Protein AF-A0AAD9PPM7-F1 (afdb_monomer_lite)

Structure (mmCIF, N/CA/C/O backbone):
data_AF-A0AAD9PPM7-F1
#
_entry.id   AF-A0AAD9PPM7-F1
#
loop_
_atom_site.group_PDB
_atom_site.id
_atom_site.type_symbol
_atom_site.label_atom_id
_atom_site.label_alt_id
_atom_site.label_comp_id
_atom_site.label_asym_id
_atom_site.label_entity_id
_atom_site.label_seq_id
_atom_site.pdbx_PDB_ins_code
_atom_site.Cartn_x
_atom_site.Cartn_y
_atom_site.Cartn_z
_atom_site.occupancy
_atom_site.B_iso_or_equiv
_atom_site.auth_seq_id
_atom_site.auth_comp_id
_atom_site.auth_asym_id
_atom_site.auth_atom_id
_atom_site.pdbx_PDB_model_num
ATOM 1 N N . MET A 1 1 ? 47.508 -7.170 -67.388 1.00 37.19 1 MET A N 1
ATOM 2 C CA . MET A 1 1 ? 48.276 -6.705 -66.210 1.00 37.19 1 MET A CA 1
ATOM 3 C C . MET A 1 1 ? 47.728 -7.379 -64.955 1.00 37.19 1 MET A C 1
ATOM 5 O O . MET A 1 1 ? 46.799 -6.868 -64.347 1.00 37.19 1 MET A O 1
ATOM 9 N N . GLN A 1 2 ? 48.259 -8.551 -64.599 1.00 33.66 2 GLN A N 1
ATOM 10 C CA . GLN A 1 2 ? 48.015 -9.198 -63.305 1.00 33.66 2 GLN A CA 1
ATOM 11 C C . GLN A 1 2 ? 49.049 -8.651 -62.315 1.00 33.66 2 GLN A C 1
ATOM 13 O O . GLN A 1 2 ? 50.246 -8.771 -62.562 1.00 33.66 2 GLN A O 1
ATOM 18 N N . ARG A 1 3 ? 48.613 -8.004 -61.227 1.00 32.25 3 ARG A N 1
ATOM 19 C CA . ARG A 1 3 ? 49.520 -7.627 -60.133 1.00 32.25 3 ARG A CA 1
ATOM 20 C C . ARG A 1 3 ? 49.631 -8.808 -59.176 1.00 32.25 3 ARG A C 1
ATOM 22 O O . ARG A 1 3 ? 48.680 -9.138 -58.475 1.00 32.25 3 ARG A O 1
ATOM 29 N N . THR A 1 4 ? 50.791 -9.446 -59.182 1.00 39.56 4 THR A N 1
ATOM 30 C CA . THR A 1 4 ? 51.211 -10.450 -58.204 1.00 39.56 4 THR A CA 1
ATOM 31 C C . THR A 1 4 ? 51.355 -9.787 -56.835 1.00 39.56 4 THR A C 1
ATOM 33 O O . THR A 1 4 ? 52.147 -8.856 -56.684 1.00 39.56 4 THR A O 1
ATOM 36 N N . TYR A 1 5 ? 50.592 -10.241 -55.841 1.00 33.41 5 TYR A N 1
ATOM 37 C CA . TYR A 1 5 ? 50.790 -9.823 -54.454 1.00 33.41 5 TYR A CA 1
ATOM 38 C C . TYR A 1 5 ? 51.942 -10.623 -53.843 1.00 33.41 5 TYR A C 1
ATOM 40 O O . TYR A 1 5 ? 51.883 -11.843 -53.712 1.00 33.41 5 TYR A O 1
ATOM 48 N N . ASP A 1 6 ? 53.001 -9.897 -53.514 1.00 39.50 6 ASP A N 1
ATOM 49 C CA . ASP A 1 6 ? 54.237 -10.384 -52.919 1.00 39.50 6 ASP A CA 1
ATOM 50 C C . ASP A 1 6 ? 54.013 -10.687 -51.423 1.00 39.50 6 ASP A C 1
ATOM 52 O O . ASP A 1 6 ? 53.764 -9.788 -50.615 1.00 39.50 6 ASP A O 1
ATOM 56 N N . ASN A 1 7 ? 54.053 -11.972 -51.059 1.00 43.25 7 ASN A N 1
ATOM 57 C CA . ASN A 1 7 ? 53.901 -12.478 -49.692 1.00 43.25 7 ASN A CA 1
ATOM 58 C C . ASN A 1 7 ? 55.219 -12.299 -48.917 1.00 43.25 7 ASN A C 1
ATOM 60 O O . ASN A 1 7 ? 55.923 -13.260 -48.607 1.00 43.25 7 ASN A O 1
ATOM 64 N N . ARG A 1 8 ? 55.573 -11.053 -48.588 1.00 46.38 8 ARG A N 1
ATOM 65 C CA . ARG A 1 8 ? 56.677 -10.783 -47.659 1.00 46.38 8 ARG A CA 1
ATOM 66 C C . ARG A 1 8 ? 56.185 -10.861 -46.216 1.00 46.38 8 ARG A C 1
ATOM 68 O O . ARG A 1 8 ? 55.422 -10.021 -45.745 1.00 46.38 8 ARG A O 1
ATOM 75 N N . GLN A 1 9 ? 56.638 -11.910 -45.533 1.00 51.72 9 GLN A N 1
ATOM 76 C CA . GLN A 1 9 ? 56.420 -12.184 -44.115 1.00 51.72 9 GLN A CA 1
ATOM 77 C C . GLN A 1 9 ? 56.762 -10.958 -43.249 1.00 51.72 9 GLN A C 1
ATOM 79 O O . GLN A 1 9 ? 57.882 -10.447 -43.270 1.00 51.72 9 GLN A O 1
ATOM 84 N N . LEU A 1 10 ? 55.787 -10.492 -42.465 1.00 41.62 10 LEU A N 1
ATOM 85 C CA . LEU A 1 10 ? 55.990 -9.481 -41.425 1.00 41.62 10 LEU A CA 1
ATOM 86 C C . LEU A 1 10 ? 56.837 -10.075 -40.278 1.00 41.62 10 LEU A C 1
ATOM 88 O O . LEU A 1 10 ? 56.541 -11.186 -39.834 1.00 41.62 10 LEU A O 1
ATOM 92 N N . PRO A 1 11 ? 57.842 -9.351 -39.746 1.00 40.72 11 PRO A N 1
ATOM 93 C CA . PRO A 1 11 ? 58.761 -9.873 -38.735 1.00 40.72 11 PRO A CA 1
ATOM 94 C C . PRO A 1 11 ? 58.034 -10.294 -37.446 1.00 40.72 11 PRO A C 1
ATOM 96 O O . PRO A 1 11 ? 57.231 -9.545 -36.875 1.00 40.72 11 PRO A O 1
ATOM 99 N N . GLU A 1 12 ? 58.344 -11.503 -36.967 1.00 51.16 12 GLU A N 1
ATOM 100 C CA . GLU A 1 12 ? 57.669 -12.194 -35.855 1.00 51.16 12 GLU A CA 1
ATOM 101 C C . GLU A 1 12 ? 57.651 -11.406 -34.533 1.00 51.16 12 GLU A C 1
ATOM 103 O O . GLU A 1 12 ? 56.764 -11.605 -33.700 1.00 51.16 12 GLU A O 1
ATOM 108 N N . SER A 1 13 ? 58.580 -10.468 -34.333 1.00 46.22 13 SER A N 1
ATOM 109 C CA . SER A 1 13 ? 58.672 -9.642 -33.121 1.00 46.22 13 SER A CA 1
ATOM 110 C C . SER A 1 13 ? 57.556 -8.592 -33.021 1.00 46.22 13 SER A C 1
ATOM 112 O O . SER A 1 13 ? 56.965 -8.431 -31.951 1.00 46.22 13 SER A O 1
ATOM 114 N N . ARG A 1 14 ? 57.172 -7.950 -34.136 1.00 47.81 14 ARG A N 1
ATOM 115 C CA . ARG A 1 14 ? 55.984 -7.073 -34.196 1.00 47.81 14 ARG A CA 1
ATOM 116 C C . ARG A 1 14 ? 54.693 -7.882 -34.096 1.00 47.81 14 ARG A C 1
ATOM 118 O O . ARG A 1 14 ? 53.735 -7.425 -33.477 1.00 47.81 14 ARG A O 1
ATOM 125 N N . SER A 1 15 ? 54.691 -9.106 -34.630 1.00 51.97 15 SER A N 1
ATOM 126 C CA . SER A 1 15 ? 53.558 -10.035 -34.551 1.00 51.97 15 SER A CA 1
ATOM 127 C C . SER A 1 15 ? 53.277 -10.494 -33.115 1.00 51.97 15 SER A C 1
ATOM 129 O O . SER A 1 15 ? 52.118 -10.571 -32.725 1.00 51.97 15 SER A O 1
ATOM 131 N N . LYS A 1 16 ? 54.304 -10.718 -32.280 1.00 54.97 16 LYS A N 1
ATOM 132 C CA . LYS A 1 16 ? 54.129 -11.094 -30.862 1.00 54.97 16 LYS A CA 1
ATOM 133 C C . LYS A 1 16 ? 53.460 -9.995 -30.039 1.00 54.97 16 LYS A C 1
ATOM 135 O O . LYS A 1 16 ? 52.536 -10.283 -29.283 1.00 54.97 16 LYS A O 1
ATOM 140 N N . GLN A 1 17 ? 53.871 -8.740 -30.214 1.00 55.31 17 GLN A N 1
ATOM 141 C CA . GLN A 1 17 ? 53.287 -7.605 -29.490 1.00 55.31 17 GLN A CA 1
ATOM 142 C C . GLN A 1 17 ? 51.856 -7.302 -29.965 1.00 55.31 17 GLN A C 1
ATOM 144 O O . GLN A 1 17 ? 50.976 -7.024 -29.150 1.00 55.31 17 GLN A O 1
ATOM 149 N N . PHE A 1 18 ? 51.597 -7.438 -31.271 1.00 56.28 18 PHE A N 1
ATOM 150 C CA . PHE A 1 18 ? 50.260 -7.277 -31.845 1.00 56.28 18 PHE A CA 1
ATOM 151 C C . PHE A 1 18 ? 49.322 -8.423 -31.452 1.00 56.28 18 PHE A C 1
ATOM 153 O O . PHE A 1 18 ? 48.190 -8.164 -31.059 1.00 56.28 18 PHE A O 1
ATOM 160 N N . LYS A 1 19 ? 49.801 -9.676 -31.460 1.00 57.16 19 LYS A N 1
ATOM 161 C CA . LYS A 1 19 ? 49.067 -10.840 -30.940 1.00 57.16 19 LYS A CA 1
ATOM 162 C C . LYS A 1 19 ? 48.802 -10.699 -29.448 1.00 57.16 19 LYS A C 1
ATOM 164 O O . LYS A 1 19 ? 47.685 -10.950 -29.033 1.00 57.16 19 LYS A O 1
ATOM 169 N N . ALA A 1 20 ? 49.759 -10.239 -28.644 1.00 61.69 20 ALA A N 1
ATOM 170 C CA . ALA A 1 20 ? 49.538 -10.008 -27.217 1.00 61.69 20 ALA A CA 1
ATOM 171 C C . ALA A 1 20 ? 48.486 -8.915 -26.969 1.00 61.69 20 ALA A C 1
ATOM 173 O O . ALA A 1 20 ? 47.606 -9.090 -26.132 1.00 61.69 20 ALA A O 1
ATOM 174 N N . ARG A 1 21 ? 48.526 -7.814 -27.730 1.00 65.38 21 ARG A N 1
ATOM 175 C CA . ARG A 1 21 ? 47.531 -6.736 -27.650 1.00 65.38 21 ARG A CA 1
ATOM 176 C C . ARG A 1 21 ? 46.153 -7.180 -28.146 1.00 65.38 21 ARG A C 1
ATOM 178 O O . ARG A 1 21 ? 45.168 -6.863 -27.496 1.00 65.38 21 ARG A O 1
ATOM 185 N N . TYR A 1 22 ? 46.083 -7.944 -29.235 1.00 54.34 22 TYR A N 1
ATOM 186 C CA . TYR A 1 22 ? 44.849 -8.527 -29.769 1.00 54.34 22 TYR A CA 1
ATOM 187 C C . TYR A 1 22 ? 44.261 -9.583 -28.828 1.00 54.34 22 TYR A C 1
ATOM 189 O O . TYR A 1 22 ? 43.064 -9.578 -28.586 1.00 54.34 22 TYR A O 1
ATOM 197 N N . MET A 1 23 ? 45.092 -10.436 -28.224 1.00 63.44 23 MET A N 1
ATOM 198 C CA . MET A 1 23 ? 44.659 -11.430 -27.239 1.00 63.44 23 MET A CA 1
ATOM 199 C C . MET A 1 23 ? 44.238 -10.785 -25.916 1.00 63.44 23 MET A C 1
ATOM 201 O O . MET A 1 23 ? 43.307 -11.288 -25.301 1.00 63.44 23 MET A O 1
ATOM 205 N N . ARG A 1 24 ? 44.840 -9.655 -25.505 1.00 65.50 24 ARG A N 1
ATOM 206 C CA . ARG A 1 24 ? 44.325 -8.822 -24.401 1.00 65.50 24 ARG A CA 1
ATOM 207 C C . ARG A 1 24 ? 42.992 -8.182 -24.763 1.00 65.50 24 ARG A C 1
ATOM 209 O O . ARG A 1 24 ? 42.057 -8.353 -24.010 1.00 65.50 24 ARG A O 1
ATOM 216 N N . LEU A 1 25 ? 42.855 -7.583 -25.947 1.00 56.34 25 LEU A N 1
ATOM 217 C CA . LEU A 1 25 ? 41.578 -7.039 -26.429 1.00 56.34 25 LEU A CA 1
ATOM 218 C C . LEU A 1 25 ? 40.486 -8.111 -26.551 1.00 56.34 25 LEU A C 1
ATOM 220 O O . LEU A 1 25 ? 39.334 -7.835 -26.249 1.00 56.34 25 LEU A O 1
ATOM 224 N N . LEU A 1 26 ? 40.829 -9.335 -26.964 1.00 58.69 26 LEU A N 1
ATOM 225 C CA . LEU A 1 26 ? 39.922 -10.484 -26.983 1.00 58.69 26 LEU A CA 1
ATOM 226 C C . LEU A 1 26 ? 39.629 -11.014 -25.577 1.00 58.69 26 LEU A C 1
ATOM 228 O O . LEU A 1 26 ? 38.518 -11.473 -25.337 1.00 58.69 26 LEU A O 1
ATOM 232 N N . ALA A 1 27 ? 40.592 -10.970 -24.655 1.00 64.06 27 ALA A N 1
ATOM 233 C CA . ALA A 1 27 ? 40.381 -11.301 -23.250 1.00 64.06 27 ALA A CA 1
ATOM 234 C C . ALA A 1 27 ? 39.507 -10.248 -22.559 1.00 64.06 27 ALA A C 1
ATOM 236 O O . ALA A 1 27 ? 38.636 -10.640 -21.799 1.00 64.06 27 ALA A O 1
ATOM 237 N N . ASP A 1 28 ? 39.658 -8.968 -22.899 1.00 62.84 28 ASP A N 1
ATOM 238 C CA . ASP A 1 28 ? 38.835 -7.838 -22.467 1.00 62.84 28 ASP A CA 1
ATOM 239 C C . ASP A 1 28 ? 37.448 -7.901 -23.109 1.00 62.84 28 ASP A C 1
ATOM 241 O O . ASP A 1 28 ? 36.465 -7.704 -22.419 1.00 62.84 28 ASP A O 1
ATOM 245 N N . LEU A 1 29 ? 37.317 -8.284 -24.385 1.00 59.38 29 LEU A N 1
ATOM 246 C CA . LEU A 1 29 ? 36.031 -8.600 -25.025 1.00 59.38 29 LEU A CA 1
ATOM 247 C C . LEU A 1 29 ? 35.369 -9.825 -24.392 1.00 59.38 29 LEU A C 1
ATOM 249 O O . LEU A 1 29 ? 34.154 -9.841 -24.246 1.00 59.38 29 LEU A O 1
ATOM 253 N N . LYS A 1 30 ? 36.140 -10.837 -23.980 1.00 62.06 30 LYS A N 1
ATOM 254 C CA . LYS A 1 30 ? 35.642 -12.000 -23.229 1.00 62.06 30 LYS A CA 1
ATOM 255 C C . LYS A 1 30 ? 35.335 -11.666 -21.772 1.00 62.06 30 LYS A C 1
ATOM 257 O O . LYS A 1 30 ? 34.428 -12.268 -21.219 1.00 62.06 30 LYS A O 1
ATOM 262 N N . LEU A 1 31 ? 36.031 -10.712 -21.160 1.00 57.91 31 LEU A N 1
ATOM 263 C CA . LEU A 1 31 ? 35.712 -10.119 -19.861 1.00 57.91 31 LEU A CA 1
ATOM 264 C C . LEU A 1 31 ? 34.482 -9.233 -19.979 1.00 57.91 31 LEU A C 1
ATOM 266 O O . LEU A 1 31 ? 33.663 -9.290 -19.087 1.00 57.91 31 LEU A O 1
ATOM 270 N N . LEU A 1 32 ? 34.282 -8.533 -21.096 1.00 54.91 32 LEU A N 1
ATOM 271 C CA . LEU A 1 32 ? 33.063 -7.804 -21.439 1.00 54.91 32 LEU A CA 1
ATOM 272 C C . LEU A 1 32 ? 31.907 -8.763 -21.771 1.00 54.91 32 LEU A C 1
ATOM 274 O O . LEU A 1 32 ? 30.755 -8.467 -21.494 1.00 5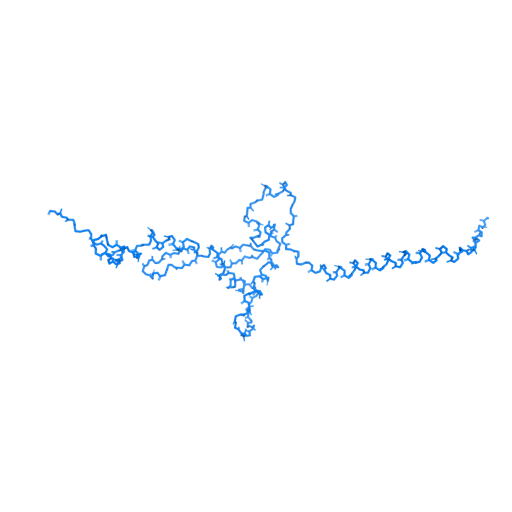4.91 32 LEU A O 1
ATOM 278 N N . GLN A 1 33 ? 32.188 -9.949 -22.320 1.00 52.75 33 GLN A N 1
ATOM 279 C CA . GLN A 1 33 ? 31.212 -11.031 -22.510 1.00 52.75 33 GLN A CA 1
ATOM 280 C C . GLN A 1 33 ? 30.972 -11.847 -21.219 1.00 52.75 33 GLN A C 1
ATOM 282 O O . GLN A 1 33 ? 29.891 -12.395 -21.039 1.00 52.75 33 GLN A O 1
ATOM 287 N N . ARG A 1 34 ? 31.925 -11.894 -20.277 1.00 48.91 34 ARG A N 1
ATOM 288 C CA . ARG A 1 34 ? 31.741 -12.411 -18.904 1.00 48.91 34 ARG A CA 1
ATOM 289 C C . ARG A 1 34 ? 31.108 -11.365 -17.987 1.00 48.91 34 ARG A C 1
ATOM 291 O O . ARG A 1 34 ? 30.377 -11.733 -17.082 1.00 48.91 34 ARG A O 1
ATOM 298 N N . THR A 1 35 ? 31.280 -10.074 -18.251 1.00 44.09 35 THR A N 1
ATOM 299 C CA . THR A 1 35 ? 30.494 -9.004 -17.630 1.00 44.09 35 THR A CA 1
ATOM 300 C C . THR A 1 35 ? 29.151 -8.845 -18.330 1.00 44.09 35 THR A C 1
ATOM 302 O O . THR A 1 35 ? 28.231 -8.366 -17.686 1.00 44.09 35 THR A O 1
ATOM 305 N N . LYS A 1 36 ? 28.952 -9.383 -19.548 1.00 47.28 36 LYS A N 1
ATOM 306 C CA . LYS A 1 36 ? 27.603 -9.726 -20.038 1.00 47.28 36 LYS A CA 1
ATOM 307 C C . LYS A 1 36 ? 26.932 -10.812 -19.182 1.00 47.28 36 LYS A C 1
ATOM 309 O O . LYS A 1 36 ? 25.714 -10.842 -19.096 1.00 47.28 36 LYS A O 1
ATOM 314 N N . PHE A 1 37 ? 27.700 -11.643 -18.473 1.00 44.75 37 PHE A N 1
ATOM 315 C CA . PHE A 1 37 ? 27.176 -12.554 -17.443 1.00 44.75 37 PHE A CA 1
ATOM 316 C C . PHE A 1 37 ? 26.988 -11.897 -16.064 1.00 44.75 37 PHE A C 1
ATOM 318 O O . PHE A 1 37 ? 26.250 -12.427 -15.243 1.00 44.75 37 PHE A O 1
ATOM 325 N N . LEU A 1 38 ? 27.572 -10.718 -15.827 1.00 48.94 38 LEU A N 1
ATOM 326 C CA . LEU A 1 38 ? 27.172 -9.823 -14.730 1.00 48.94 38 LEU A CA 1
ATOM 327 C C . LEU A 1 38 ? 26.126 -8.788 -15.183 1.00 48.94 38 LEU A C 1
ATOM 329 O O . LEU A 1 38 ? 25.644 -8.008 -14.367 1.00 48.94 38 LEU A O 1
ATOM 333 N N . CYS A 1 39 ? 25.732 -8.810 -16.466 1.00 42.97 39 CYS A N 1
ATOM 334 C CA . CYS A 1 39 ? 24.646 -8.013 -17.021 1.00 42.97 39 CYS A CA 1
ATOM 335 C C . CYS A 1 39 ? 23.313 -8.765 -17.132 1.00 42.97 39 CYS A C 1
ATOM 337 O O . CYS A 1 39 ? 22.386 -8.282 -17.781 1.00 42.97 39 CYS A O 1
ATOM 339 N N . HIS A 1 40 ? 23.130 -9.822 -16.336 1.00 45.31 40 HIS A N 1
ATOM 340 C CA . HIS A 1 40 ? 21.824 -10.069 -15.710 1.00 45.31 40 HIS A CA 1
ATOM 341 C C . HIS A 1 40 ? 21.520 -8.955 -14.683 1.00 45.31 40 HIS A C 1
ATOM 343 O O . HIS A 1 40 ? 21.119 -9.202 -13.548 1.00 45.31 40 HIS A O 1
ATOM 349 N N . VAL A 1 41 ? 21.768 -7.697 -15.070 1.00 53.53 41 VAL A N 1
ATOM 350 C CA . VAL A 1 41 ? 21.398 -6.527 -14.297 1.00 53.53 41 VAL A CA 1
ATOM 351 C C . VAL A 1 41 ? 19.892 -6.616 -14.237 1.00 53.53 41 VAL A C 1
ATOM 353 O O . VAL A 1 41 ? 19.225 -6.576 -15.271 1.00 53.53 41 VAL A O 1
ATOM 356 N N . ASN A 1 42 ? 19.358 -6.790 -13.037 1.00 61.16 42 ASN A N 1
ATOM 357 C CA . ASN A 1 42 ? 17.972 -6.491 -12.763 1.00 61.16 42 ASN A CA 1
ATOM 358 C C . ASN A 1 42 ? 17.785 -5.020 -13.151 1.00 61.16 42 ASN A C 1
ATOM 360 O O . ASN A 1 42 ? 18.116 -4.141 -12.364 1.00 61.16 42 ASN A O 1
ATOM 364 N N . MET A 1 43 ? 17.437 -4.763 -14.413 1.00 66.81 43 MET A N 1
ATOM 365 C CA . MET A 1 43 ? 17.261 -3.435 -14.976 1.00 66.81 43 MET A CA 1
ATOM 366 C C . MET A 1 43 ? 15.800 -3.104 -14.709 1.00 66.81 43 MET A C 1
ATOM 368 O O . MET A 1 43 ? 14.938 -3.602 -15.437 1.00 66.81 43 MET A O 1
ATOM 372 N N . PRO A 1 44 ? 15.501 -2.356 -13.630 1.00 82.19 44 PRO A N 1
ATOM 373 C CA . PRO A 1 44 ? 14.129 -2.136 -13.217 1.00 82.19 44 PRO A CA 1
ATOM 374 C C . PRO A 1 44 ? 13.518 -1.086 -14.161 1.00 82.19 44 PRO A C 1
ATOM 376 O O . PRO A 1 44 ? 13.773 -1.110 -15.367 1.00 82.19 44 PRO A O 1
ATOM 379 N N . GLY A 1 45 ? 12.715 -0.153 -13.659 1.00 88.06 45 GLY A N 1
ATOM 380 C CA . GLY A 1 45 ? 12.025 0.847 -14.480 1.00 88.06 45 GLY A CA 1
ATOM 381 C C . GLY A 1 45 ? 12.885 1.562 -15.535 1.00 88.06 45 GLY A C 1
ATOM 382 O O . GLY A 1 45 ? 14.117 1.590 -15.477 1.00 88.06 45 GLY A O 1
ATOM 383 N N . TYR A 1 46 ? 12.233 2.152 -16.533 1.00 90.25 46 TYR A N 1
ATOM 384 C CA . TYR A 1 46 ? 12.904 2.917 -17.580 1.00 90.25 46 TYR A CA 1
ATOM 385 C C . TYR A 1 46 ? 13.550 4.180 -17.003 1.00 90.25 46 TYR A C 1
ATOM 387 O O . TYR A 1 46 ? 12.918 4.958 -16.286 1.00 90.25 46 TYR A O 1
ATOM 395 N N . ILE A 1 47 ? 14.827 4.380 -17.330 1.00 88.50 47 ILE A N 1
ATOM 396 C CA . ILE A 1 47 ? 15.530 5.627 -17.035 1.00 88.50 47 ILE A CA 1
ATOM 397 C C . ILE A 1 47 ? 15.050 6.659 -18.046 1.00 88.50 47 ILE A C 1
ATOM 399 O O . ILE A 1 47 ? 15.151 6.439 -19.252 1.00 88.50 47 ILE A O 1
ATOM 403 N N . LEU A 1 48 ? 14.536 7.770 -17.540 1.00 83.38 48 LEU A N 1
ATOM 404 C CA . LEU A 1 48 ? 14.099 8.891 -18.352 1.00 83.38 48 LEU A CA 1
ATOM 405 C C . LEU A 1 48 ? 15.116 10.018 -18.293 1.00 83.38 48 LEU A C 1
ATOM 407 O O . LEU A 1 48 ? 15.820 10.178 -17.291 1.00 83.38 48 LEU A O 1
ATOM 411 N N . ALA A 1 49 ? 15.167 10.816 -19.358 1.00 84.88 49 ALA A N 1
ATOM 412 C CA . ALA A 1 49 ? 15.901 12.064 -19.309 1.00 84.88 49 ALA A CA 1
ATOM 413 C C . ALA A 1 49 ? 15.256 12.998 -18.263 1.00 84.88 49 ALA A C 1
ATOM 415 O O . ALA A 1 49 ? 14.035 12.964 -18.081 1.00 84.88 49 ALA A O 1
ATOM 416 N N . PRO A 1 50 ? 16.035 13.869 -17.593 1.00 85.00 50 PRO A N 1
ATOM 417 C CA . PRO A 1 50 ? 15.501 14.773 -16.573 1.00 85.00 50 PRO A CA 1
ATOM 418 C C . PRO A 1 50 ? 14.325 15.629 -17.062 1.00 85.00 50 PRO A C 1
ATOM 420 O O . PRO A 1 50 ? 13.369 15.839 -16.325 1.00 85.00 50 PRO A O 1
ATOM 423 N N . ILE A 1 51 ? 14.367 16.066 -18.325 1.00 81.75 51 ILE A N 1
ATOM 424 C CA . ILE A 1 51 ? 13.324 16.894 -18.949 1.00 81.75 51 ILE A CA 1
ATOM 425 C C . ILE A 1 51 ? 12.002 16.126 -19.084 1.00 81.75 51 ILE A C 1
ATOM 427 O O . ILE A 1 51 ? 10.934 16.703 -18.886 1.00 81.75 51 ILE A O 1
ATOM 431 N N . ASP A 1 52 ? 12.065 14.831 -19.393 1.00 83.19 52 ASP A N 1
ATOM 432 C CA . ASP A 1 52 ? 10.876 13.991 -19.545 1.00 83.19 52 ASP A CA 1
ATOM 433 C C . ASP A 1 52 ? 10.271 13.646 -18.183 1.00 83.19 52 ASP A C 1
ATOM 435 O O . ASP A 1 52 ? 9.052 13.586 -18.046 1.00 83.19 52 ASP A O 1
ATOM 439 N N . ARG A 1 53 ? 11.111 13.499 -17.148 1.00 83.00 53 ARG A N 1
ATOM 440 C CA . ARG A 1 53 ? 10.656 13.218 -15.778 1.00 83.00 53 ARG A CA 1
ATOM 441 C C . ARG A 1 53 ? 9.757 14.322 -15.221 1.00 83.00 53 ARG A C 1
ATOM 443 O O . ARG A 1 53 ? 8.822 14.014 -14.499 1.00 83.00 53 ARG A O 1
ATOM 450 N N . LEU A 1 54 ? 10.003 15.582 -15.587 1.00 84.50 54 LEU A N 1
ATOM 451 C CA . LEU A 1 54 ? 9.190 16.727 -15.153 1.00 84.50 54 LEU A CA 1
ATOM 452 C C . LEU A 1 54 ? 7.763 16.722 -15.723 1.00 84.50 54 LEU A C 1
ATOM 454 O O . LEU A 1 54 ? 6.909 17.449 -15.230 1.00 84.50 54 LEU A O 1
ATOM 458 N N . LYS A 1 55 ? 7.511 15.947 -16.784 1.00 89.31 55 LYS A N 1
ATOM 459 C CA . LYS A 1 55 ? 6.218 15.898 -17.485 1.00 89.31 55 LYS A CA 1
ATOM 460 C C . LYS A 1 55 ? 5.388 14.673 -17.119 1.00 89.31 55 LYS A C 1
ATOM 462 O O . LYS A 1 55 ? 4.333 14.456 -17.710 1.00 89.31 55 LYS A O 1
ATOM 467 N N . ILE A 1 56 ? 5.893 13.841 -16.218 1.00 84.81 56 ILE A N 1
ATOM 468 C CA . ILE A 1 56 ? 5.311 12.545 -15.905 1.00 84.81 56 ILE A CA 1
ATOM 469 C C . ILE A 1 56 ? 4.753 12.583 -14.498 1.00 84.81 56 ILE A C 1
ATOM 471 O O . ILE A 1 56 ? 5.407 13.039 -13.566 1.00 84.81 56 ILE A O 1
ATOM 475 N N . ASP A 1 57 ? 3.534 12.077 -14.385 1.00 86.56 57 ASP A N 1
ATOM 476 C CA . ASP A 1 57 ? 2.838 11.928 -13.122 1.00 86.56 57 ASP A CA 1
ATOM 477 C C . ASP A 1 57 ? 3.571 10.940 -12.202 1.00 86.56 57 ASP A C 1
ATOM 479 O O . ASP A 1 57 ? 4.043 9.887 -12.649 1.00 86.56 57 ASP A O 1
ATOM 483 N N . GLU A 1 58 ? 3.645 11.262 -10.911 1.00 82.25 58 GLU A N 1
ATOM 484 C CA . GLU A 1 58 ? 4.355 10.448 -9.921 1.00 82.25 58 GLU A CA 1
ATOM 485 C C . GLU A 1 58 ? 3.801 9.015 -9.839 1.00 82.25 58 GLU A C 1
ATOM 487 O O . GLU A 1 58 ? 4.575 8.079 -9.634 1.00 82.25 58 GLU A O 1
ATOM 492 N N . ASN A 1 59 ? 2.512 8.795 -10.142 1.00 83.31 59 ASN A N 1
ATOM 493 C CA . ASN A 1 59 ? 1.894 7.460 -10.158 1.00 83.31 59 ASN A CA 1
ATOM 494 C C . ASN A 1 59 ? 2.380 6.578 -11.322 1.00 83.31 59 ASN A C 1
ATOM 496 O O . ASN A 1 59 ? 2.109 5.375 -11.367 1.00 83.31 59 ASN A O 1
ATOM 500 N N . SER A 1 60 ? 3.093 7.161 -12.289 1.00 89.31 60 SER A N 1
ATOM 501 C CA . SER A 1 60 ? 3.742 6.425 -13.379 1.00 89.31 60 SER A CA 1
ATOM 502 C C . SER A 1 60 ? 5.139 5.925 -12.999 1.00 89.31 60 SER A C 1
ATOM 504 O O . SER A 1 60 ? 5.777 5.208 -13.779 1.00 89.31 60 SER A O 1
ATOM 506 N N . LEU A 1 61 ? 5.634 6.292 -11.815 1.00 88.88 61 LEU A N 1
ATOM 507 C CA . LEU A 1 61 ? 6.930 5.882 -11.301 1.00 88.88 61 LEU A CA 1
ATOM 508 C C . LEU A 1 61 ? 6.773 4.696 -10.350 1.00 88.88 61 LEU A C 1
ATOM 510 O O . LEU A 1 61 ? 5.844 4.606 -9.559 1.00 88.88 61 LEU A O 1
ATOM 514 N N . CYS A 1 62 ? 7.717 3.765 -10.423 1.00 88.56 62 CYS A N 1
ATOM 515 C CA . CYS A 1 62 ? 7.805 2.647 -9.496 1.00 88.56 62 CYS A CA 1
ATOM 516 C C . CYS A 1 62 ? 8.297 3.141 -8.125 1.00 88.56 62 CYS A C 1
ATOM 518 O O . CYS A 1 62 ? 9.443 3.592 -8.060 1.00 88.56 62 CYS A O 1
ATOM 520 N N . PRO A 1 63 ? 7.552 2.961 -7.019 1.00 85.94 63 PRO A N 1
ATOM 521 C CA . PRO A 1 63 ? 7.988 3.409 -5.692 1.00 85.94 63 PRO A CA 1
ATOM 522 C C . PRO A 1 63 ? 9.279 2.735 -5.204 1.00 85.94 63 PRO A C 1
ATOM 524 O O . PRO A 1 63 ? 10.011 3.288 -4.396 1.00 85.94 63 PRO A O 1
ATOM 527 N N . LYS A 1 64 ? 9.598 1.531 -5.705 1.00 84.38 64 LYS A N 1
ATOM 528 C CA . LYS A 1 64 ? 10.800 0.783 -5.294 1.00 84.38 64 LYS A CA 1
ATOM 529 C C . LYS A 1 64 ? 12.090 1.267 -5.963 1.00 84.38 64 LYS A C 1
ATOM 531 O O . LYS A 1 64 ? 13.163 1.107 -5.389 1.00 84.38 64 LYS A O 1
ATOM 536 N N . CYS A 1 65 ? 12.017 1.749 -7.204 1.00 88.06 65 CYS A N 1
ATOM 537 C CA . CYS A 1 65 ? 13.207 2.119 -7.979 1.00 88.06 65 CYS A CA 1
ATOM 538 C C . CYS A 1 65 ? 13.164 3.534 -8.564 1.00 88.06 65 CYS A C 1
ATOM 540 O O . CYS A 1 65 ? 14.081 3.884 -9.303 1.00 88.06 65 CYS A O 1
ATOM 542 N N . GLU A 1 66 ? 12.092 4.287 -8.304 1.00 89.12 66 GLU A N 1
ATOM 543 C CA . GLU A 1 66 ? 11.868 5.700 -8.659 1.00 89.12 66 GLU A CA 1
ATOM 544 C C . GLU A 1 66 ? 11.989 6.028 -10.159 1.00 89.12 66 GLU A C 1
ATOM 546 O O . GLU A 1 66 ? 12.217 7.170 -10.574 1.00 89.12 66 GLU A O 1
ATOM 551 N N . ARG A 1 67 ? 11.831 4.998 -10.992 1.00 91.25 67 ARG A N 1
ATOM 552 C CA . ARG A 1 67 ? 11.917 5.046 -12.456 1.00 91.25 67 ARG A CA 1
ATOM 553 C C . ARG A 1 67 ? 10.557 4.743 -13.064 1.00 91.25 67 ARG A C 1
ATOM 555 O O . ARG A 1 67 ? 9.723 4.118 -12.409 1.00 91.25 67 ARG A O 1
ATOM 562 N N . LEU A 1 68 ? 10.359 5.135 -14.320 1.00 90.62 68 LEU A N 1
ATOM 563 C CA . LEU A 1 68 ? 9.118 4.861 -15.043 1.00 90.62 68 LEU A CA 1
ATOM 564 C C . LEU A 1 68 ? 8.850 3.353 -15.073 1.00 90.62 68 LEU A C 1
ATOM 566 O O . LEU A 1 68 ? 9.757 2.564 -15.341 1.00 90.62 68 LEU A O 1
ATOM 570 N N . LEU A 1 69 ? 7.614 2.958 -14.788 1.00 90.50 69 LEU A N 1
ATOM 571 C CA . LEU A 1 69 ? 7.231 1.555 -14.651 1.00 90.50 69 LEU A CA 1
ATOM 572 C C . LEU A 1 69 ? 7.620 0.719 -15.883 1.00 90.50 69 LEU A C 1
ATOM 574 O O . LEU A 1 69 ? 7.270 1.047 -17.016 1.00 90.50 69 LEU A O 1
ATOM 578 N N . ARG A 1 70 ? 8.322 -0.394 -15.649 1.00 91.25 70 ARG A N 1
ATOM 579 C CA . ARG A 1 70 ? 8.604 -1.436 -16.645 1.00 91.25 70 ARG A CA 1
ATOM 580 C C . ARG A 1 70 ? 7.813 -2.679 -16.293 1.00 91.25 70 ARG A C 1
ATOM 582 O O .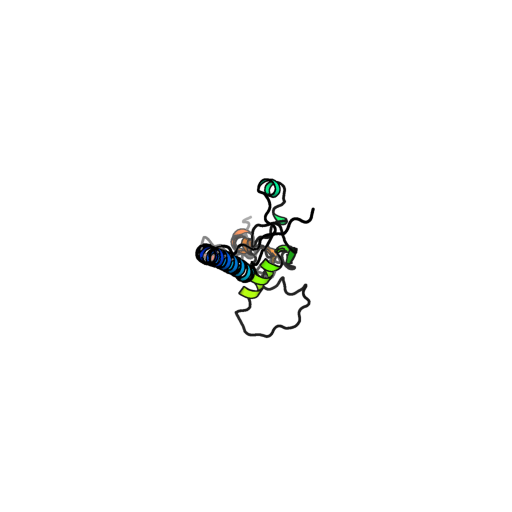 ARG A 1 70 ? 7.980 -3.179 -15.185 1.00 91.25 70 ARG A O 1
ATOM 589 N N . GLU A 1 71 ? 7.015 -3.172 -17.242 1.00 85.81 71 GLU A N 1
ATOM 590 C CA . GLU A 1 71 ? 6.104 -4.304 -17.014 1.00 85.81 71 GLU A CA 1
ATOM 591 C C . GLU A 1 71 ? 5.294 -4.051 -15.738 1.00 85.81 71 GLU A C 1
ATOM 593 O O . GLU A 1 71 ? 5.490 -4.704 -14.716 1.00 85.81 71 GLU A O 1
ATOM 598 N N . ALA A 1 72 ? 4.496 -2.978 -15.771 1.00 87.94 72 ALA A N 1
ATOM 599 C CA . ALA A 1 72 ? 3.810 -2.464 -14.597 1.00 87.94 72 ALA A CA 1
ATOM 600 C C . ALA A 1 72 ? 2.912 -3.541 -13.979 1.00 87.94 72 ALA A C 1
ATOM 602 O O . ALA A 1 72 ? 1.988 -4.033 -14.621 1.00 87.94 72 ALA A O 1
ATOM 603 N N . VAL A 1 73 ? 3.170 -3.845 -12.717 1.00 87.19 73 VAL A N 1
ATOM 604 C CA . VAL A 1 73 ? 2.395 -4.757 -11.888 1.00 87.19 73 VAL A CA 1
ATOM 605 C C . VAL A 1 73 ? 1.664 -3.927 -10.842 1.00 87.19 73 VAL A C 1
ATOM 607 O O . VAL A 1 73 ? 2.295 -3.101 -10.185 1.00 87.19 73 VAL A O 1
ATOM 610 N N . GLN A 1 74 ? 0.358 -4.134 -10.683 1.00 85.81 74 GLN A N 1
ATOM 611 C CA . GLN A 1 74 ? -0.453 -3.444 -9.682 1.00 85.81 74 GLN A CA 1
ATOM 612 C C . GLN A 1 74 ? -0.748 -4.371 -8.501 1.00 85.81 74 GLN A C 1
ATOM 614 O O . GLN A 1 74 ? -1.133 -5.522 -8.695 1.00 85.81 74 GLN A O 1
ATOM 619 N N . THR A 1 75 ? -0.575 -3.881 -7.278 1.00 78.88 75 THR A N 1
ATOM 620 C CA . THR A 1 75 ? -0.953 -4.619 -6.070 1.00 78.88 75 THR A CA 1
ATOM 621 C C . THR A 1 75 ? -2.464 -4.541 -5.865 1.00 78.88 75 THR A C 1
ATOM 623 O O . THR A 1 75 ? -3.054 -3.466 -5.927 1.00 78.88 75 THR A O 1
ATOM 626 N N . ILE A 1 76 ? -3.112 -5.682 -5.620 1.00 74.50 76 ILE A N 1
ATOM 627 C CA . ILE A 1 76 ? -4.582 -5.763 -5.569 1.00 74.50 76 ILE A CA 1
ATOM 628 C C . ILE A 1 76 ? -5.153 -5.000 -4.363 1.00 74.50 76 ILE A C 1
ATOM 630 O O . ILE A 1 76 ? -6.160 -4.315 -4.498 1.00 74.50 76 ILE A O 1
ATOM 634 N N . ALA A 1 77 ? -4.504 -5.078 -3.196 1.00 71.31 77 ALA A N 1
ATOM 635 C CA . ALA A 1 77 ? -5.065 -4.540 -1.955 1.00 71.31 77 ALA A CA 1
ATOM 636 C C . ALA A 1 77 ? -4.949 -3.013 -1.812 1.00 71.31 77 ALA A C 1
ATOM 638 O O . ALA A 1 77 ? -5.779 -2.387 -1.164 1.00 71.31 77 ALA A O 1
ATOM 639 N N . CYS A 1 78 ? -3.922 -2.399 -2.402 1.00 78.75 78 CYS A N 1
ATOM 640 C CA . CYS A 1 78 ? -3.639 -0.966 -2.242 1.00 78.75 78 CYS A CA 1
ATOM 641 C C . CYS A 1 78 ? -3.411 -0.226 -3.566 1.00 78.75 78 CYS A C 1
ATOM 643 O O . CYS A 1 78 ? -3.155 0.972 -3.553 1.00 78.75 78 CYS A O 1
ATOM 645 N N . GLY A 1 79 ? -3.476 -0.912 -4.709 1.00 81.75 79 GLY A N 1
ATOM 646 C CA . GLY A 1 79 ? -3.475 -0.292 -6.033 1.00 81.75 79 GLY A CA 1
ATOM 647 C C . GLY A 1 79 ? -2.141 0.298 -6.503 1.00 81.75 79 GLY A C 1
ATOM 648 O O . GLY A 1 79 ? -2.109 0.896 -7.579 1.00 81.75 79 GLY A O 1
ATOM 649 N N . HIS A 1 80 ? -1.049 0.124 -5.757 1.00 85.62 80 HIS A N 1
ATOM 650 C CA . HIS A 1 80 ? 0.262 0.669 -6.109 1.00 85.62 80 HIS A CA 1
ATOM 651 C C . HIS A 1 80 ? 0.883 -0.092 -7.275 1.00 85.62 80 HIS A C 1
ATOM 653 O O . HIS A 1 80 ? 0.778 -1.316 -7.378 1.00 85.62 80 HIS A O 1
ATOM 659 N N . ARG A 1 81 ? 1.560 0.643 -8.158 1.00 88.25 81 ARG A N 1
ATOM 660 C CA . ARG A 1 81 ? 2.185 0.080 -9.354 1.00 88.25 81 ARG A CA 1
ATOM 661 C C . ARG A 1 81 ? 3.690 -0.027 -9.166 1.00 88.25 81 ARG A C 1
ATOM 663 O O . ARG A 1 81 ? 4.346 0.922 -8.757 1.00 88.25 81 ARG A O 1
ATOM 670 N N . TYR A 1 82 ? 4.248 -1.173 -9.525 1.00 87.75 82 TYR A N 1
ATOM 671 C CA . TYR A 1 82 ? 5.673 -1.474 -9.434 1.00 87.75 82 TYR A CA 1
ATOM 672 C C . TYR A 1 82 ? 6.182 -2.041 -10.755 1.00 87.75 82 TYR A C 1
ATOM 674 O O . TYR A 1 82 ? 5.413 -2.513 -11.589 1.00 87.75 82 TYR A O 1
ATOM 682 N N . CYS A 1 83 ? 7.499 -2.029 -10.952 1.00 89.12 83 CYS A N 1
ATOM 683 C CA . CYS A 1 83 ? 8.089 -2.835 -12.018 1.00 89.12 83 CYS A CA 1
ATOM 684 C C . CYS A 1 83 ? 8.002 -4.312 -11.632 1.00 89.12 83 CYS A C 1
ATOM 686 O O . CYS A 1 83 ? 8.291 -4.631 -10.477 1.00 89.12 83 CYS A O 1
ATOM 688 N N . LYS A 1 84 ? 7.711 -5.209 -12.580 1.00 84.00 84 LYS A N 1
ATOM 689 C CA . LYS A 1 84 ? 7.673 -6.661 -12.328 1.00 84.00 84 LYS A CA 1
ATOM 690 C C . LYS A 1 84 ? 8.893 -7.157 -11.546 1.00 84.00 84 LYS A C 1
ATOM 692 O O . LYS A 1 84 ? 8.760 -7.760 -10.488 1.00 84.00 84 LYS A O 1
ATOM 697 N N . SER A 1 85 ? 10.091 -6.772 -11.985 1.00 84.50 85 SER A N 1
ATOM 698 C CA . SER A 1 85 ? 11.333 -7.178 -11.323 1.00 84.50 85 SER A CA 1
ATOM 699 C C . SER A 1 85 ? 11.527 -6.580 -9.923 1.00 84.50 85 SER A C 1
ATOM 701 O O . SER A 1 85 ? 12.226 -7.162 -9.093 1.00 84.50 85 SER A O 1
ATOM 703 N N . CYS A 1 86 ? 10.921 -5.422 -9.638 1.00 84.56 86 CYS A N 1
ATOM 704 C CA . CYS A 1 86 ? 10.914 -4.828 -8.304 1.00 84.56 86 CYS A CA 1
ATOM 705 C C . CYS A 1 86 ? 9.977 -5.586 -7.363 1.00 84.56 86 CYS A C 1
ATOM 707 O O . CYS A 1 86 ? 10.349 -5.811 -6.214 1.00 84.56 86 CYS A O 1
ATOM 709 N N . VAL A 1 87 ? 8.807 -6.006 -7.852 1.00 79.94 87 VAL A N 1
ATOM 710 C CA . VAL A 1 87 ? 7.883 -6.868 -7.103 1.00 79.94 87 VAL A CA 1
ATOM 711 C C . VAL A 1 87 ? 8.549 -8.201 -6.790 1.00 79.94 87 VAL A C 1
ATOM 713 O O . VAL A 1 87 ? 8.588 -8.591 -5.630 1.00 79.94 87 VAL A O 1
ATOM 716 N N . ASP A 1 88 ? 9.169 -8.850 -7.776 1.00 78.56 88 ASP A N 1
ATOM 717 C CA . ASP A 1 88 ? 9.843 -10.139 -7.583 1.00 78.56 88 ASP A CA 1
ATOM 718 C C . ASP A 1 88 ? 10.908 -10.096 -6.473 1.00 78.56 88 ASP A C 1
ATOM 720 O O . ASP A 1 88 ? 11.077 -11.068 -5.736 1.00 78.56 88 ASP A O 1
ATOM 724 N N . ILE A 1 89 ? 11.629 -8.975 -6.328 1.00 78.44 89 ILE A N 1
ATOM 725 C CA . ILE A 1 89 ? 12.578 -8.778 -5.220 1.00 78.44 89 ILE A CA 1
ATOM 726 C C . ILE A 1 89 ? 11.842 -8.684 -3.882 1.00 78.44 89 ILE A C 1
ATOM 728 O O . ILE A 1 89 ? 12.237 -9.359 -2.935 1.00 78.44 89 ILE A O 1
ATOM 732 N N . ILE A 1 90 ? 10.797 -7.854 -3.803 1.00 74.44 90 ILE A N 1
ATOM 733 C CA . ILE A 1 90 ? 10.010 -7.652 -2.577 1.00 74.44 90 ILE A CA 1
ATOM 734 C C . ILE A 1 90 ? 9.435 -8.994 -2.100 1.00 74.44 90 ILE A C 1
ATOM 736 O O . ILE A 1 90 ? 9.581 -9.345 -0.933 1.00 74.44 90 ILE A O 1
ATOM 740 N N . LEU A 1 91 ? 8.886 -9.795 -3.019 1.00 71.38 91 LEU A N 1
ATOM 741 C CA . LEU A 1 91 ? 8.337 -11.120 -2.723 1.00 71.38 91 LEU A CA 1
ATOM 742 C C . LEU A 1 91 ? 9.408 -12.111 -2.232 1.00 71.38 91 LEU A C 1
ATOM 744 O O . LEU A 1 91 ? 9.161 -12.880 -1.304 1.00 71.38 91 LEU A O 1
ATOM 748 N N . ARG A 1 92 ? 10.614 -12.099 -2.820 1.00 67.50 92 ARG A N 1
ATOM 749 C CA . ARG A 1 92 ? 11.724 -12.979 -2.402 1.00 67.50 92 ARG A CA 1
ATOM 750 C C . ARG A 1 92 ? 12.259 -12.637 -1.014 1.00 67.50 92 ARG A C 1
ATOM 752 O O . ARG A 1 92 ? 12.661 -13.546 -0.295 1.00 67.50 92 ARG A O 1
ATOM 759 N N . SER A 1 93 ? 12.269 -11.361 -0.633 1.00 59.81 93 SER A N 1
ATOM 760 C CA . SER A 1 93 ? 12.704 -10.935 0.703 1.00 59.81 93 SER A CA 1
ATOM 761 C C . SER A 1 93 ? 11.757 -11.401 1.816 1.00 59.81 93 SER A C 1
ATOM 763 O O . SER A 1 93 ? 12.222 -11.644 2.925 1.00 59.81 93 SER A O 1
ATOM 765 N N . SER A 1 94 ? 10.469 -11.591 1.516 1.00 53.97 94 SER A N 1
ATOM 766 C CA . SER A 1 94 ? 9.451 -12.022 2.488 1.00 53.97 94 SER A CA 1
ATOM 767 C C . SER A 1 94 ? 9.329 -13.548 2.640 1.00 53.97 94 SER A C 1
ATOM 769 O O . SER A 1 94 ? 8.730 -14.021 3.600 1.00 53.97 94 SER A O 1
ATOM 771 N N . ALA A 1 95 ? 9.923 -14.343 1.741 1.00 52.72 95 ALA A N 1
ATOM 772 C CA . ALA A 1 95 ? 9.824 -15.811 1.728 1.00 52.72 95 ALA A CA 1
ATOM 773 C C . ALA A 1 95 ? 10.740 -16.541 2.740 1.00 52.72 95 ALA A C 1
ATOM 775 O O . ALA A 1 95 ? 10.947 -17.746 2.621 1.00 52.72 95 ALA A O 1
ATOM 776 N N . ASN A 1 96 ? 11.303 -15.834 3.723 1.00 46.75 96 ASN A N 1
ATOM 777 C CA . ASN A 1 96 ? 12.286 -16.378 4.671 1.00 46.75 96 ASN A CA 1
ATOM 778 C C . ASN A 1 96 ? 11.756 -16.570 6.102 1.00 46.75 96 ASN A C 1
ATOM 780 O O . ASN A 1 96 ? 12.567 -16.726 7.011 1.00 46.75 96 ASN A O 1
ATOM 784 N N . VAL A 1 97 ? 10.435 -16.555 6.324 1.00 48.06 97 VAL A N 1
ATOM 785 C CA . VAL A 1 97 ? 9.898 -16.656 7.694 1.00 48.06 97 VAL A CA 1
ATOM 786 C C . VAL A 1 97 ? 9.430 -18.058 8.069 1.00 48.06 97 VAL A C 1
ATOM 788 O O . VAL A 1 97 ? 9.784 -18.493 9.148 1.00 48.06 97 VAL A O 1
ATOM 791 N N . ASP A 1 98 ? 8.785 -18.841 7.204 1.00 38.91 98 ASP A N 1
ATOM 792 C CA . ASP A 1 98 ? 8.388 -20.208 7.573 1.00 38.91 98 ASP A CA 1
ATOM 793 C C . ASP A 1 98 ? 8.376 -21.100 6.336 1.00 38.91 98 ASP A C 1
ATOM 795 O O . ASP A 1 98 ? 7.691 -20.804 5.359 1.00 38.91 98 ASP A O 1
ATOM 799 N N . GLY A 1 99 ? 9.171 -22.173 6.359 1.00 47.66 99 GLY A N 1
ATOM 800 C CA . GLY A 1 99 ? 9.427 -23.073 5.234 1.00 47.66 99 GLY A CA 1
ATOM 801 C C . GLY A 1 99 ? 8.211 -23.878 4.773 1.00 47.66 99 GLY A C 1
ATOM 802 O O . GLY A 1 99 ? 8.228 -25.105 4.850 1.00 47.66 99 GLY A O 1
ATOM 803 N N . ASN A 1 100 ? 7.179 -23.212 4.255 1.00 43.47 100 ASN A N 1
ATOM 804 C CA . ASN A 1 100 ? 6.048 -23.864 3.625 1.00 43.47 100 ASN A CA 1
ATOM 805 C C . ASN A 1 100 ? 6.000 -23.631 2.113 1.00 43.47 100 ASN A C 1
ATOM 807 O O . ASN A 1 100 ? 6.321 -22.581 1.562 1.00 43.47 100 ASN A O 1
ATOM 811 N N . ARG A 1 101 ?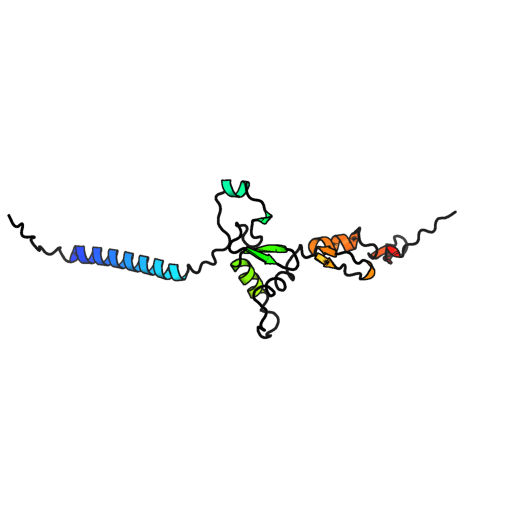 5.630 -24.724 1.462 1.00 43.16 101 ARG A N 1
ATOM 812 C CA . ARG A 1 101 ? 5.735 -25.040 0.048 1.00 43.16 101 ARG A CA 1
ATOM 813 C C . ARG A 1 101 ? 4.888 -24.103 -0.811 1.00 43.16 101 ARG A C 1
ATOM 815 O O . ARG A 1 101 ? 3.698 -23.933 -0.577 1.00 43.16 101 ARG A O 1
ATOM 822 N N . LEU A 1 102 ? 5.530 -23.593 -1.859 1.00 48.44 102 LEU A N 1
ATOM 823 C CA . LEU A 1 102 ? 4.954 -22.959 -3.041 1.00 48.44 102 LEU A CA 1
ATOM 824 C C . LEU A 1 102 ? 3.704 -23.735 -3.517 1.00 48.44 102 LEU A C 1
ATOM 826 O O . LEU A 1 102 ? 3.829 -24.801 -4.122 1.00 48.44 102 LEU A O 1
ATOM 830 N N . LEU A 1 103 ? 2.504 -23.235 -3.221 1.00 40.19 103 LEU A N 1
ATOM 831 C CA . LEU A 1 103 ? 1.250 -23.779 -3.742 1.00 40.19 103 LEU A CA 1
ATOM 832 C C . LEU A 1 103 ? 0.640 -22.773 -4.715 1.00 40.19 103 LEU A C 1
ATOM 834 O O . LEU A 1 103 ? 0.113 -21.749 -4.308 1.00 40.19 103 LEU A O 1
ATOM 838 N N . THR A 1 104 ? 0.775 -23.090 -6.006 1.00 40.53 104 THR A N 1
ATOM 839 C CA . THR A 1 104 ? -0.220 -22.877 -7.072 1.00 40.53 104 THR A CA 1
ATOM 840 C C . THR A 1 104 ? -1.198 -21.715 -6.866 1.00 40.53 104 THR A C 1
ATOM 842 O O . THR A 1 104 ? -2.402 -21.934 -6.734 1.00 40.53 104 THR A O 1
ATOM 845 N N . VAL A 1 105 ? -0.702 -20.483 -6.894 1.00 42.94 105 VAL A N 1
ATOM 846 C CA . VAL A 1 105 ? -1.554 -19.305 -7.076 1.00 42.94 105 VAL A CA 1
ATOM 847 C C . VAL A 1 105 ? -1.362 -18.849 -8.517 1.00 42.94 105 VAL A C 1
ATOM 849 O O . VAL A 1 105 ? -0.233 -18.821 -9.012 1.00 42.94 105 VAL A O 1
ATOM 852 N N . ARG A 1 106 ? -2.459 -18.570 -9.226 1.00 48.84 106 ARG A N 1
ATOM 853 C CA . ARG A 1 106 ? -2.412 -17.980 -10.572 1.00 48.84 106 ARG A CA 1
ATOM 854 C C . ARG A 1 106 ? -1.558 -16.705 -10.505 1.00 48.84 106 ARG A C 1
ATOM 856 O O . ARG A 1 106 ? -1.608 -16.007 -9.494 1.00 48.84 106 ARG A O 1
ATOM 863 N N . GLU A 1 107 ? -0.771 -16.418 -11.546 1.00 50.94 107 GLU A N 1
ATOM 864 C CA . GLU A 1 107 ? 0.253 -15.34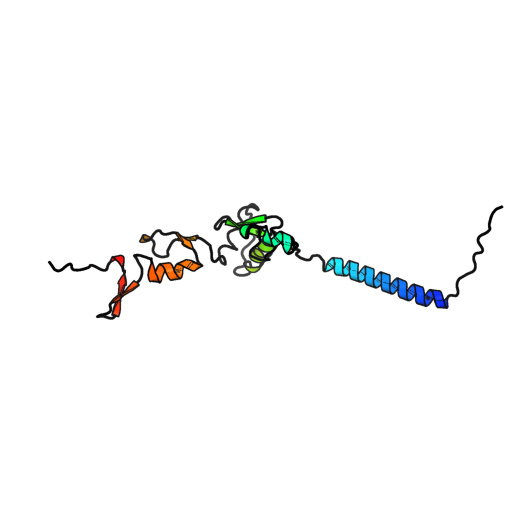7 -11.561 1.00 50.94 107 GLU A CA 1
ATOM 865 C C . GLU A 1 107 ? -0.264 -13.961 -11.112 1.00 50.94 107 GLU A C 1
ATOM 867 O O . GLU A 1 107 ? 0.519 -13.120 -10.679 1.00 50.94 107 GLU A O 1
ATOM 872 N N . GLU A 1 108 ? -1.577 -13.740 -11.162 1.00 50.62 108 GLU A N 1
ATOM 873 C CA . GLU A 1 108 ? -2.252 -12.478 -10.860 1.00 50.62 108 GLU A CA 1
ATOM 874 C C . GLU A 1 108 ? -2.550 -12.260 -9.357 1.00 50.62 108 GLU A C 1
ATOM 876 O O . GLU A 1 108 ? -2.644 -11.117 -8.927 1.00 50.62 108 GLU A O 1
ATOM 881 N N . GLU A 1 109 ? -2.628 -13.307 -8.523 1.00 49.91 109 GLU A N 1
ATOM 882 C CA . GLU A 1 109 ? -3.084 -13.204 -7.115 1.00 49.91 109 GLU A CA 1
ATOM 883 C C . GLU A 1 109 ? -1.944 -13.178 -6.069 1.00 49.91 109 GLU A C 1
ATOM 885 O O . GLU A 1 109 ? -2.148 -12.752 -4.932 1.00 49.91 109 GLU A O 1
ATOM 890 N N . TYR A 1 110 ? -0.717 -13.579 -6.426 1.00 53.53 110 TYR A N 1
ATOM 891 C CA . TYR A 1 110 ? 0.411 -13.718 -5.477 1.00 53.53 110 TYR A CA 1
ATOM 892 C C . TYR A 1 110 ? 1.140 -12.396 -5.149 1.00 53.53 110 TYR A C 1
ATOM 894 O O . TYR A 1 110 ? 1.896 -12.294 -4.183 1.00 53.53 110 TYR A O 1
ATOM 902 N N . ILE A 1 111 ? 0.909 -11.357 -5.949 1.00 53.97 111 ILE A N 1
ATOM 903 C CA . ILE A 1 111 ? 1.640 -10.083 -5.904 1.00 53.97 111 ILE A CA 1
ATOM 904 C C . ILE A 1 111 ? 1.219 -9.194 -4.720 1.00 53.97 111 ILE A C 1
ATOM 906 O O . ILE A 1 111 ? 2.017 -8.385 -4.246 1.00 53.97 111 ILE A O 1
ATOM 910 N N . GLY A 1 112 ? -0.015 -9.337 -4.225 1.00 54.06 112 GLY A N 1
ATOM 911 C CA . GLY A 1 112 ? -0.546 -8.499 -3.143 1.00 54.06 112 GLY A CA 1
ATOM 912 C C . GLY A 1 112 ? 0.052 -8.821 -1.771 1.00 54.06 112 GLY A C 1
ATOM 913 O O . GLY A 1 112 ? 0.553 -7.937 -1.082 1.00 54.06 112 GLY A O 1
ATOM 914 N N . TRP A 1 113 ? 0.082 -10.101 -1.397 1.00 56.38 113 TRP A N 1
ATOM 915 C CA . TRP A 1 113 ? 0.230 -10.494 0.009 1.00 56.38 113 TRP A CA 1
ATOM 916 C C . TRP A 1 113 ? 1.580 -10.126 0.649 1.00 56.38 113 TRP A C 1
ATOM 918 O O . TRP A 1 113 ? 1.620 -9.692 1.797 1.00 56.38 113 TRP A O 1
ATOM 928 N N . ALA A 1 114 ? 2.697 -10.231 -0.081 1.00 62.53 114 ALA A N 1
ATOM 929 C CA . ALA A 1 114 ? 4.014 -9.894 0.479 1.00 62.53 114 ALA A CA 1
ATOM 930 C C . ALA A 1 114 ? 4.366 -8.397 0.408 1.00 62.53 114 ALA A C 1
ATOM 932 O O . ALA A 1 114 ? 5.317 -7.968 1.056 1.00 62.53 114 ALA A O 1
ATOM 933 N N . HIS A 1 115 ? 3.612 -7.601 -0.352 1.00 68.31 115 HIS A N 1
ATOM 934 C CA . HIS A 1 115 ? 3.696 -6.143 -0.308 1.00 68.31 115 HIS A CA 1
ATOM 935 C C . HIS A 1 115 ? 2.860 -5.575 0.847 1.00 68.31 115 HIS A C 1
ATOM 937 O O . HIS A 1 115 ? 3.276 -4.629 1.517 1.00 68.31 115 HIS A O 1
ATOM 943 N N . ASP A 1 116 ? 1.698 -6.174 1.106 1.00 69.44 116 ASP A N 1
ATOM 944 C CA . ASP A 1 116 ? 0.748 -5.712 2.116 1.00 69.44 116 ASP A CA 1
ATOM 945 C C . ASP A 1 116 ? 1.346 -5.661 3.522 1.00 69.44 116 ASP A C 1
ATOM 947 O O . ASP A 1 116 ? 0.931 -4.836 4.333 1.00 69.44 116 ASP A O 1
ATOM 951 N N . THR A 1 117 ? 2.358 -6.474 3.821 1.00 70.56 117 THR A N 1
ATOM 952 C CA . THR A 1 117 ? 3.063 -6.444 5.110 1.00 70.56 117 THR A CA 1
ATOM 953 C C . THR A 1 117 ? 3.947 -5.206 5.295 1.00 70.56 117 THR A C 1
ATOM 955 O O . THR A 1 117 ? 4.172 -4.801 6.432 1.00 70.56 117 THR A O 1
ATOM 958 N N . VAL A 1 118 ? 4.404 -4.574 4.208 1.00 71.12 118 VAL A N 1
ATOM 959 C CA . VAL A 1 118 ? 5.341 -3.432 4.230 1.00 71.12 118 VAL A CA 1
ATOM 960 C C . VAL A 1 118 ? 4.747 -2.128 3.683 1.00 71.12 118 VAL A C 1
ATOM 962 O O . VAL A 1 118 ? 5.405 -1.094 3.714 1.00 71.12 118 VAL A O 1
ATOM 965 N N . CYS A 1 119 ? 3.516 -2.146 3.173 1.00 78.81 119 CYS A N 1
ATOM 966 C CA . CYS A 1 119 ? 2.901 -0.979 2.543 1.00 78.81 119 CYS A CA 1
ATOM 967 C C . CYS A 1 119 ? 2.344 0.035 3.553 1.00 78.81 119 CYS A C 1
ATOM 969 O O . CYS A 1 119 ? 1.355 -0.228 4.233 1.00 78.81 119 CYS A O 1
ATOM 971 N N . GLU A 1 120 ? 2.899 1.240 3.596 1.00 81.50 120 GLU A N 1
ATOM 972 C CA . GLU A 1 120 ? 2.413 2.329 4.461 1.00 81.50 120 GLU A CA 1
ATOM 973 C C . GLU A 1 120 ? 0.999 2.820 4.097 1.00 81.50 120 GLU A C 1
ATOM 975 O O . GLU A 1 120 ? 0.244 3.263 4.961 1.00 81.50 120 GLU A O 1
ATOM 980 N N . PHE A 1 121 ? 0.607 2.672 2.833 1.00 82.94 121 PHE A N 1
ATOM 981 C CA . PHE A 1 121 ? -0.667 3.155 2.296 1.00 82.94 121 PHE A CA 1
ATOM 982 C C . PHE A 1 121 ? -1.764 2.087 2.248 1.00 82.94 121 PHE A C 1
ATOM 984 O O . PHE A 1 121 ? -2.858 2.352 1.754 1.00 82.94 121 PHE A O 1
ATOM 991 N N . LEU A 1 122 ? -1.493 0.870 2.731 1.00 83.94 122 LEU A N 1
ATOM 992 C CA . LEU A 1 122 ? -2.499 -0.186 2.771 1.00 83.94 122 LEU A CA 1
ATOM 993 C C . LEU A 1 122 ? -3.668 0.246 3.658 1.00 83.94 122 LEU A C 1
ATOM 995 O O . LEU A 1 122 ? -3.462 0.554 4.833 1.00 83.94 122 LEU A O 1
ATOM 999 N N . SER A 1 123 ? -4.877 0.243 3.097 1.00 87.00 123 SER A N 1
ATOM 1000 C CA . SER A 1 123 ? -6.110 0.474 3.845 1.00 87.00 123 SER A CA 1
ATOM 1001 C C . SER A 1 123 ? -6.448 -0.758 4.677 1.00 87.00 123 SER A C 1
ATOM 1003 O O . SER A 1 123 ? -6.665 -1.846 4.147 1.00 87.00 123 SER A O 1
ATOM 1005 N N . LEU A 1 124 ? -6.491 -0.575 5.989 1.00 88.81 124 LEU A N 1
ATOM 1006 C CA . LEU A 1 124 ? -6.796 -1.593 6.980 1.00 88.81 124 LEU A CA 1
ATOM 1007 C C . LEU A 1 124 ? -8.022 -1.157 7.787 1.00 88.81 124 LEU A C 1
ATOM 1009 O O . LEU A 1 124 ? -8.207 0.042 8.015 1.00 88.81 124 LEU A O 1
ATOM 1013 N N . PRO A 1 125 ? -8.868 -2.094 8.239 1.00 91.81 125 PRO A N 1
ATOM 1014 C CA . PRO A 1 125 ? -9.899 -1.759 9.207 1.00 91.81 125 PRO A CA 1
ATOM 1015 C C . PRO A 1 125 ? -9.257 -1.278 10.510 1.00 91.81 125 PRO A C 1
ATOM 1017 O O . PRO A 1 125 ? -8.219 -1.791 10.936 1.00 91.81 125 PRO A O 1
ATOM 1020 N N . CYS A 1 126 ? -9.896 -0.303 11.152 1.00 93.38 126 CYS A N 1
ATOM 1021 C CA . CYS A 1 126 ? -9.556 0.094 12.509 1.00 93.38 126 CYS A CA 1
ATOM 1022 C C . CYS A 1 126 ? -9.571 -1.128 13.444 1.00 93.38 126 CYS A C 1
ATOM 1024 O O . CYS A 1 126 ? -10.403 -2.027 13.310 1.00 93.38 126 CYS A O 1
ATOM 1026 N N . VAL A 1 127 ? -8.659 -1.142 14.421 1.00 91.56 127 VAL A N 1
ATOM 1027 C CA . VAL A 1 127 ? -8.546 -2.224 15.415 1.00 91.56 127 VAL A CA 1
ATOM 1028 C C . VAL A 1 127 ? -9.791 -2.344 16.301 1.00 91.56 127 VAL A C 1
ATOM 1030 O O . VAL A 1 127 ? -10.025 -3.388 16.905 1.00 91.56 127 VAL A O 1
ATOM 1033 N N . HIS A 1 128 ? -10.595 -1.282 16.388 1.00 91.94 128 HIS A N 1
ATOM 1034 C CA . HIS A 1 128 ? -11.873 -1.277 17.086 1.00 91.94 128 HIS A CA 1
ATOM 1035 C C . HIS A 1 128 ? -12.985 -1.647 16.104 1.00 91.94 128 HIS A C 1
ATOM 1037 O O . HIS A 1 128 ? -13.335 -0.856 15.228 1.00 91.94 128 HIS A O 1
ATOM 1043 N N . SER A 1 129 ? -13.555 -2.845 16.266 1.00 89.94 129 SER A N 1
ATOM 1044 C CA . SER A 1 129 ? -14.603 -3.386 15.387 1.00 89.94 129 SER A CA 1
ATOM 1045 C C . SER A 1 129 ? -15.803 -2.453 15.246 1.00 89.94 129 SER A C 1
ATOM 1047 O O . SER A 1 129 ? -16.342 -2.306 14.153 1.00 89.94 129 SER A O 1
ATOM 1049 N N . ASP A 1 130 ? -16.170 -1.775 16.333 1.00 90.62 130 ASP A N 1
ATOM 1050 C CA . ASP A 1 130 ? -17.317 -0.868 16.366 1.00 90.62 130 ASP A CA 1
ATOM 1051 C C . ASP A 1 130 ? -17.035 0.467 15.652 1.00 90.62 130 ASP A C 1
ATOM 1053 O O . ASP A 1 130 ? -17.963 1.202 15.320 1.00 90.62 130 ASP A O 1
ATOM 1057 N N . CYS A 1 131 ? -15.762 0.796 15.384 1.00 93.62 131 CYS A N 1
ATOM 1058 C CA . CYS A 1 131 ? -15.390 1.975 14.600 1.00 93.62 131 CYS A CA 1
ATOM 1059 C C . CYS A 1 131 ? -15.733 1.790 13.120 1.00 93.62 131 CYS A C 1
ATOM 1061 O O . CYS A 1 131 ? -16.260 2.703 12.489 1.00 93.62 131 CYS A O 1
ATOM 1063 N N . GLY A 1 132 ? -15.393 0.627 12.555 1.00 88.81 132 GLY A N 1
ATOM 1064 C CA . GLY A 1 132 ? -15.666 0.278 11.158 1.00 88.81 132 GLY A CA 1
ATOM 1065 C C . GLY A 1 132 ? -14.930 1.108 10.093 1.00 88.81 132 GLY A C 1
ATOM 1066 O O . GLY A 1 132 ? -15.091 0.829 8.906 1.00 88.81 132 GLY A O 1
ATOM 1067 N N . GLN A 1 133 ? -14.121 2.108 10.466 1.00 90.88 133 GLN A N 1
ATOM 1068 C CA . GLN A 1 133 ? -13.379 2.926 9.503 1.00 90.88 133 GLN A CA 1
ATOM 1069 C C . GLN A 1 133 ? -12.217 2.150 8.871 1.00 90.88 133 GLN A C 1
ATOM 1071 O O . GLN A 1 133 ? -11.490 1.428 9.553 1.00 90.88 133 GLN A O 1
ATOM 1076 N N . LEU A 1 134 ? -12.027 2.340 7.562 1.00 91.12 134 LEU A N 1
ATOM 1077 C CA . LEU A 1 134 ? -10.834 1.908 6.837 1.00 91.12 134 LEU A CA 1
ATOM 1078 C C . LEU A 1 134 ? -9.814 3.048 6.849 1.00 91.12 134 LEU A C 1
ATOM 1080 O O . LEU A 1 134 ? -10.089 4.132 6.340 1.00 91.12 134 LEU A O 1
ATOM 1084 N N . VAL A 1 135 ? -8.637 2.798 7.411 1.00 91.31 135 VAL A N 1
ATOM 1085 C CA . VAL A 1 135 ? -7.558 3.780 7.569 1.00 91.31 135 VAL A CA 1
ATOM 1086 C C . VAL A 1 135 ? -6.255 3.224 7.012 1.00 91.31 135 VAL A C 1
ATOM 1088 O O . VAL A 1 135 ? -6.049 2.013 6.974 1.00 91.31 135 VAL A O 1
ATOM 1091 N N . THR A 1 136 ? -5.364 4.090 6.535 1.00 87.50 136 THR A N 1
ATOM 1092 C CA . THR A 1 136 ? -4.063 3.632 6.024 1.00 87.50 136 THR A CA 1
ATOM 1093 C C . THR A 1 136 ? -3.147 3.200 7.165 1.00 87.50 136 THR A C 1
ATOM 1095 O O . THR A 1 136 ? -3.263 3.713 8.278 1.00 87.50 136 THR A O 1
ATOM 1098 N N . ARG A 1 137 ? -2.200 2.290 6.903 1.00 86.38 137 ARG A N 1
ATOM 1099 C CA . ARG A 1 137 ? -1.223 1.855 7.914 1.00 86.38 137 ARG A CA 1
ATOM 1100 C C . ARG A 1 137 ? -0.472 3.038 8.542 1.00 86.38 137 ARG A C 1
ATOM 1102 O O . ARG A 1 137 ? -0.296 3.043 9.756 1.00 86.38 137 ARG A O 1
ATOM 1109 N N . VAL A 1 138 ? -0.074 4.040 7.754 1.00 88.31 138 VAL A N 1
ATOM 1110 C CA . VAL A 1 138 ? 0.613 5.240 8.266 1.00 88.31 138 VAL A CA 1
ATOM 1111 C C . VAL A 1 138 ? -0.303 6.141 9.100 1.00 88.31 138 VAL A C 1
ATOM 1113 O O . VAL A 1 138 ? 0.129 6.680 10.115 1.00 88.31 138 VAL A O 1
ATOM 1116 N N . SER A 1 139 ? -1.580 6.270 8.727 1.00 91.25 139 SER A N 1
ATOM 1117 C CA . SER A 1 139 ? -2.535 7.125 9.444 1.00 91.25 139 SER A CA 1
ATOM 1118 C C . SER A 1 139 ? -3.203 6.436 10.636 1.00 91.25 139 SER A C 1
ATOM 1120 O O . SER A 1 139 ? -3.903 7.098 11.396 1.00 91.25 139 SER A O 1
ATOM 1122 N N . LEU A 1 140 ? -3.019 5.123 10.818 1.00 92.12 140 LEU A N 1
ATOM 1123 C CA . LEU A 1 140 ? -3.688 4.354 11.871 1.00 92.12 140 LEU A CA 1
ATOM 1124 C C . LEU A 1 140 ? -3.327 4.858 13.277 1.00 92.12 140 LEU A C 1
ATOM 1126 O O . LEU A 1 140 ? -4.211 4.944 14.121 1.00 92.12 140 LEU A O 1
ATOM 1130 N N . ALA A 1 141 ? -2.066 5.226 13.524 1.00 93.56 141 ALA A N 1
ATOM 1131 C CA . ALA A 1 141 ? -1.648 5.763 14.822 1.00 93.56 141 ALA A CA 1
ATOM 1132 C C . ALA A 1 141 ? -2.372 7.079 15.144 1.00 93.56 141 ALA A C 1
ATOM 1134 O O . ALA A 1 141 ? -3.039 7.178 16.170 1.00 93.56 141 ALA A O 1
ATOM 1135 N N . GLN A 1 142 ? -2.334 8.039 14.214 1.00 95.44 142 GLN A N 1
ATOM 1136 C CA . GLN A 1 142 ? -3.059 9.304 14.347 1.00 95.44 142 GLN A CA 1
ATOM 1137 C C . GLN A 1 142 ? -4.560 9.066 14.548 1.00 95.44 142 GLN A C 1
ATOM 1139 O O . GLN A 1 142 ? -5.154 9.633 15.460 1.00 95.44 142 GLN A O 1
ATOM 1144 N N . HIS A 1 143 ? -5.164 8.188 13.742 1.00 94.50 143 HIS A N 1
ATOM 1145 C CA . HIS A 1 143 ? -6.574 7.850 13.875 1.00 94.50 143 HIS A CA 1
ATOM 1146 C C . HIS A 1 143 ? -6.908 7.382 15.298 1.00 94.50 143 HIS A C 1
ATOM 1148 O O . HIS A 1 143 ? -7.866 7.871 15.890 1.00 94.50 143 HIS A O 1
ATOM 1154 N N . LEU A 1 144 ? -6.118 6.468 15.871 1.00 93.06 144 LEU A N 1
ATOM 1155 C CA . LEU A 1 144 ? -6.347 5.950 17.223 1.00 93.06 144 LEU A CA 1
ATOM 1156 C C . LEU A 1 144 ? -6.124 6.992 18.322 1.00 93.06 144 LEU A C 1
ATOM 1158 O O . LEU A 1 144 ? -6.689 6.836 19.397 1.00 93.06 144 LEU A O 1
ATOM 1162 N N . GLU A 1 145 ? -5.335 8.034 18.074 1.00 91.75 145 GLU A N 1
ATOM 1163 C CA . GLU A 1 145 ? -5.025 9.067 19.066 1.00 91.75 145 GLU A CA 1
ATOM 1164 C C . GLU A 1 145 ? -5.994 10.250 19.034 1.00 91.75 145 GLU A C 1
ATOM 1166 O O . GLU A 1 145 ? -6.298 10.807 20.085 1.00 91.75 145 GLU A O 1
ATOM 1171 N N . THR A 1 146 ? -6.488 10.652 17.859 1.00 91.44 146 THR A N 1
ATOM 1172 C CA . THR A 1 146 ? -7.196 11.938 17.718 1.00 91.44 146 THR A CA 1
ATOM 1173 C C . THR A 1 146 ? -8.574 11.837 17.075 1.00 91.44 146 THR A C 1
ATOM 1175 O O . THR A 1 146 ? -9.438 12.667 17.354 1.00 91.44 146 THR A O 1
ATOM 1178 N N . GLU A 1 147 ? -8.821 10.826 16.243 1.00 93.31 147 GLU A N 1
ATOM 1179 C CA . GLU A 1 147 ? -10.021 10.776 15.395 1.00 93.31 147 GLU A CA 1
ATOM 1180 C C . GLU A 1 147 ? -11.003 9.682 15.826 1.00 93.31 147 GLU A C 1
ATOM 1182 O O . GLU A 1 147 ? -12.219 9.859 15.747 1.00 93.31 147 GLU A O 1
ATOM 1187 N N . CYS A 1 148 ? -10.503 8.542 16.304 1.00 94.38 148 CYS A N 1
ATOM 1188 C CA . CYS A 1 148 ? -11.320 7.381 16.613 1.00 94.38 148 CYS A CA 1
ATOM 1189 C C . CYS A 1 148 ? -12.262 7.677 17.782 1.00 94.38 148 CYS A C 1
ATOM 1191 O O . CYS A 1 148 ? -11.838 8.100 18.858 1.00 94.38 148 CYS A O 1
ATOM 1193 N N . GLN A 1 149 ? -13.552 7.388 17.614 1.00 91.25 149 GLN A N 1
ATOM 1194 C CA . GLN A 1 149 ? -14.533 7.537 18.693 1.00 91.25 149 GLN A CA 1
ATOM 1195 C C . GLN A 1 149 ? -14.334 6.520 19.827 1.00 91.25 149 GLN A C 1
ATOM 1197 O O . GLN A 1 149 ? -14.811 6.731 20.937 1.00 91.25 149 GLN A O 1
ATOM 1202 N N . TYR A 1 150 ? -13.605 5.435 19.564 1.00 92.31 150 TYR A N 1
ATOM 1203 C CA . TYR A 1 150 ? -13.276 4.408 20.553 1.00 92.31 150 TYR A CA 1
ATOM 1204 C C . TYR A 1 150 ? -11.868 4.560 21.132 1.00 92.31 150 TYR A C 1
ATOM 1206 O O . TYR A 1 150 ? -11.409 3.673 21.848 1.00 92.31 150 TYR A O 1
ATOM 1214 N N . ARG A 1 151 ? -11.187 5.678 20.849 1.00 92.56 151 ARG A N 1
ATOM 1215 C CA . ARG A 1 151 ? -9.887 5.965 21.453 1.00 92.56 151 ARG A CA 1
ATOM 1216 C C . ARG A 1 151 ? -9.976 6.070 22.969 1.00 92.56 151 ARG A C 1
ATOM 1218 O O . ARG A 1 151 ? -11.021 6.416 23.529 1.00 92.56 151 ARG A O 1
ATOM 1225 N N . MET A 1 152 ? -8.850 5.803 23.615 1.00 88.94 152 MET A N 1
ATOM 1226 C CA . MET A 1 152 ? -8.704 5.923 25.058 1.00 88.94 152 MET A CA 1
ATOM 1227 C C . MET A 1 152 ? -8.261 7.339 25.412 1.00 88.94 152 MET A C 1
ATOM 1229 O O . MET A 1 152 ? -7.187 7.774 25.011 1.00 88.94 152 MET A O 1
ATOM 1233 N N . GLU A 1 153 ? -9.065 8.023 26.212 1.00 88.56 153 GLU A N 1
ATOM 1234 C CA . GLU A 1 153 ? -8.767 9.338 26.769 1.00 88.56 153 GLU A CA 1
ATOM 1235 C C . GLU A 1 153 ? -8.427 9.217 28.250 1.00 88.56 153 GLU A C 1
ATOM 1237 O O . GLU A 1 153 ? -9.003 8.399 28.971 1.00 88.56 153 GLU A O 1
ATOM 1242 N N . LYS A 1 154 ? -7.500 10.042 28.737 1.00 90.12 154 LYS A N 1
ATOM 1243 C CA . LYS A 1 154 ? -7.197 10.104 30.171 1.00 90.12 154 LYS A CA 1
ATOM 1244 C C . LYS A 1 154 ? -8.104 11.115 30.850 1.00 90.12 154 LYS A C 1
ATOM 1246 O O . LYS A 1 154 ? -8.187 12.265 30.434 1.00 90.12 154 LYS A O 1
ATOM 1251 N N . CYS A 1 155 ? -8.741 10.704 31.939 1.00 84.88 155 CYS A N 1
ATOM 1252 C CA . CYS A 1 155 ? -9.458 11.639 32.790 1.00 84.88 155 CYS A CA 1
ATOM 1253 C C . CYS A 1 155 ? -8.470 12.555 33.525 1.00 84.88 155 CYS A C 1
ATOM 1255 O O . CYS A 1 155 ? -7.613 12.070 34.259 1.00 84.88 155 CYS A O 1
ATOM 1257 N N . GLU A 1 156 ? -8.635 13.871 33.395 1.00 84.56 156 GLU A N 1
ATOM 1258 C CA . GLU A 1 156 ? -7.770 14.869 34.045 1.00 84.56 156 GLU A CA 1
ATOM 1259 C C . GLU A 1 156 ? -7.880 14.877 35.580 1.00 84.56 156 GLU A C 1
ATOM 1261 O O . GLU A 1 156 ? -7.023 15.429 36.263 1.00 84.56 156 GLU A O 1
ATOM 1266 N N . TYR A 1 157 ? -8.923 14.257 36.137 1.00 86.75 157 TYR A N 1
ATOM 1267 C CA . TYR A 1 157 ? -9.206 14.291 37.575 1.00 86.75 157 TYR A CA 1
ATOM 1268 C C . TYR A 1 157 ? -8.791 13.021 38.317 1.00 86.75 157 TYR A C 1
ATOM 1270 O O . TYR A 1 157 ? -8.436 13.084 39.491 1.00 86.75 157 TYR A O 1
ATOM 1278 N N . CYS A 1 158 ? -8.888 11.858 37.668 1.00 89.38 158 CYS A N 1
ATOM 1279 C CA . CYS A 1 158 ? -8.621 10.561 38.300 1.00 89.38 158 CYS A CA 1
ATOM 1280 C C . CYS A 1 158 ? -7.623 9.692 37.529 1.00 89.38 158 CYS A C 1
ATOM 1282 O O . CYS A 1 158 ? -7.437 8.531 37.889 1.00 89.38 158 CYS A O 1
ATOM 1284 N N . GLU A 1 159 ? -7.044 10.217 36.443 1.00 86.19 159 GLU A N 1
ATOM 1285 C CA . GLU A 1 159 ? -6.045 9.573 35.571 1.00 86.19 159 GLU A CA 1
ATOM 1286 C C . GLU A 1 159 ? -6.479 8.242 34.931 1.00 86.19 159 GLU A C 1
ATOM 1288 O O . GLU A 1 159 ? -5.723 7.608 34.192 1.00 86.19 159 GLU A O 1
ATOM 1293 N N . SER A 1 160 ? -7.724 7.824 35.159 1.00 87.50 160 SER A N 1
ATOM 1294 C CA . SER A 1 160 ? -8.288 6.609 34.586 1.00 87.50 160 SER A CA 1
ATOM 1295 C C . SER A 1 160 ? -8.478 6.783 33.083 1.00 87.50 160 SER A C 1
ATOM 1297 O O . SER A 1 160 ? -8.891 7.846 32.616 1.00 87.50 160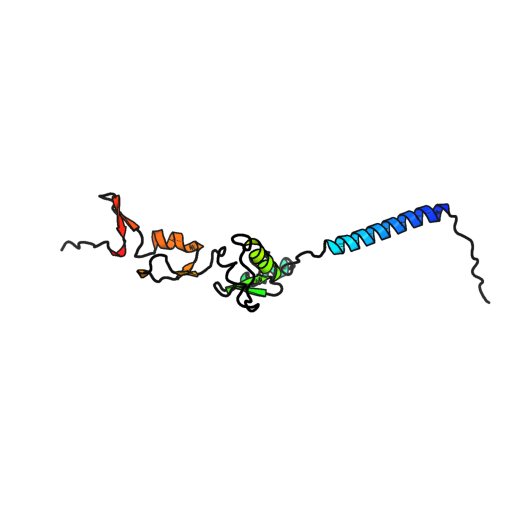 SER A O 1
ATOM 1299 N N . SER A 1 161 ? -8.172 5.732 32.324 1.00 87.38 161 SER A N 1
ATOM 1300 C CA . SER A 1 161 ? -8.375 5.716 30.875 1.00 87.38 161 SER A CA 1
ATOM 1301 C C . SER A 1 161 ? -9.826 5.353 30.560 1.00 87.38 161 SER A C 1
ATOM 1303 O O . SER A 1 161 ? -10.334 4.343 31.046 1.00 87.38 161 SER A O 1
ATOM 1305 N N . ILE A 1 162 ? -10.495 6.181 29.764 1.00 88.19 162 ILE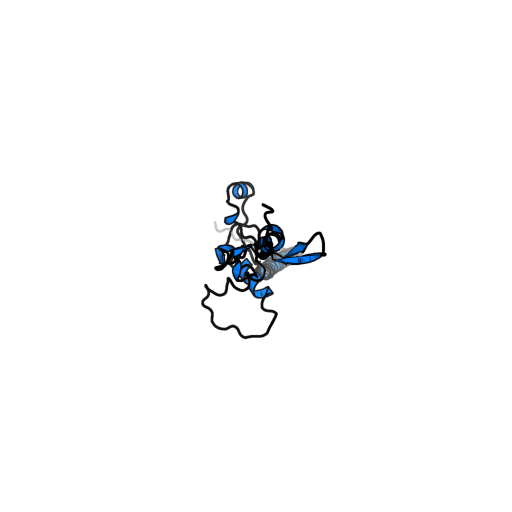 A N 1
ATOM 1306 C CA . ILE A 1 162 ? -11.919 6.086 29.440 1.00 88.19 162 ILE A CA 1
ATOM 1307 C C . ILE A 1 162 ? -12.061 6.086 27.920 1.00 88.19 162 ILE A C 1
ATOM 1309 O O . ILE A 1 162 ? -11.380 6.832 27.226 1.00 88.19 162 ILE A O 1
ATOM 1313 N N . VAL A 1 163 ? -12.959 5.259 27.390 1.00 88.81 163 VAL A N 1
ATOM 1314 C CA . VAL A 1 163 ? -13.292 5.278 25.960 1.00 88.81 163 VAL A CA 1
ATOM 1315 C C . VAL A 1 163 ? -14.021 6.581 25.631 1.00 88.81 163 VAL A C 1
ATOM 1317 O O . VAL A 1 163 ? -15.022 6.892 26.278 1.00 88.81 163 VAL A O 1
ATOM 1320 N N . PHE A 1 164 ? -13.574 7.312 24.608 1.00 86.88 164 PHE A N 1
ATOM 1321 C CA . PHE A 1 164 ? -14.148 8.615 24.255 1.00 86.88 164 PHE A CA 1
ATOM 1322 C C . PHE A 1 164 ? -15.668 8.561 24.021 1.00 86.88 164 PHE A C 1
ATOM 1324 O O . PHE A 1 164 ? -16.406 9.359 24.591 1.00 86.88 164 PHE A O 1
ATOM 1331 N N . ALA A 1 165 ? -16.169 7.568 23.279 1.00 86.88 165 ALA A N 1
ATOM 1332 C CA . ALA A 1 165 ? -17.605 7.375 23.046 1.00 86.88 165 ALA A CA 1
ATOM 1333 C C . ALA A 1 165 ? -18.433 7.138 24.328 1.00 86.88 165 ALA A C 1
ATOM 1335 O O . ALA A 1 165 ? -19.646 7.333 24.315 1.00 86.88 165 ALA A O 1
ATOM 1336 N N . ALA A 1 166 ? -17.804 6.724 25.432 1.00 83.56 166 ALA A N 1
ATOM 1337 C CA . ALA A 1 166 ? -18.460 6.515 26.722 1.00 83.56 166 ALA A CA 1
ATOM 1338 C C . ALA A 1 166 ? -18.420 7.758 27.635 1.00 83.56 166 ALA A C 1
ATOM 1340 O O . ALA A 1 166 ? -19.008 7.739 28.720 1.00 83.56 166 ALA A O 1
ATOM 1341 N N . MET A 1 167 ? -17.744 8.840 27.226 1.00 81.00 167 MET A N 1
ATOM 1342 C CA . MET A 1 167 ? -17.701 10.089 27.986 1.00 81.00 167 MET A CA 1
ATOM 1343 C C . MET A 1 167 ? -19.069 10.783 27.929 1.00 81.00 167 MET A C 1
ATOM 1345 O O . MET A 1 167 ? -19.468 11.338 26.910 1.00 81.00 167 MET A O 1
ATOM 1349 N N . GLN A 1 168 ? -19.804 10.758 29.042 1.00 70.12 168 GLN A N 1
ATOM 1350 C CA . GLN A 1 168 ? -21.080 11.463 29.175 1.00 70.12 168 GLN A CA 1
ATOM 1351 C C . GLN A 1 168 ? -20.853 12.874 29.725 1.00 70.12 168 GLN A C 1
ATOM 1353 O O . GLN A 1 168 ? -20.316 13.038 30.822 1.00 70.12 168 GLN A O 1
ATOM 1358 N N . VAL A 1 169 ? -21.320 13.898 29.008 1.00 64.06 169 VAL A N 1
ATOM 1359 C CA . VAL A 1 169 ? -21.414 15.256 29.556 1.00 64.06 169 VAL A CA 1
ATOM 1360 C C . VAL A 1 169 ? -22.662 15.303 30.430 1.00 64.06 169 VAL A C 1
ATOM 1362 O O . VAL A 1 169 ? -23.781 15.255 29.922 1.00 64.06 169 VAL A O 1
ATOM 1365 N N . LYS A 1 170 ? -22.499 15.392 31.754 1.00 57.19 170 LYS A N 1
ATOM 1366 C CA . LYS A 1 170 ? -23.621 15.769 32.621 1.00 57.19 170 LYS A CA 1
ATOM 1367 C C . LYS A 1 170 ? -23.940 17.236 32.336 1.00 57.19 170 LYS A C 1
ATOM 1369 O O . LYS A 1 170 ? -23.326 18.122 32.918 1.00 57.19 170 LYS A O 1
ATOM 1374 N N . SER A 1 171 ? -24.859 17.493 31.409 1.00 48.28 171 SER A N 1
ATOM 1375 C CA . SER A 1 171 ? -25.422 18.823 31.190 1.00 48.28 171 SER A CA 1
ATOM 1376 C C . SER A 1 171 ? -26.179 19.232 32.453 1.00 48.28 171 SER A C 1
ATOM 1378 O O . SER A 1 171 ? -27.298 18.779 32.690 1.00 48.28 171 SER A O 1
ATOM 1380 N N . THR A 1 172 ? -25.542 20.036 33.300 1.00 46.28 172 THR A N 1
ATOM 1381 C CA . THR A 1 172 ? -26.180 20.674 34.452 1.00 46.28 172 THR A CA 1
ATOM 1382 C C . THR A 1 172 ? -27.230 21.650 33.932 1.00 46.28 172 THR A C 1
ATOM 1384 O O . THR A 1 172 ? -26.876 22.698 33.390 1.00 46.28 172 THR A O 1
ATOM 1387 N N . THR A 1 173 ? -28.499 21.253 34.031 1.00 43.91 173 THR A N 1
ATOM 1388 C CA . THR A 1 173 ? -29.658 22.153 33.940 1.00 43.91 173 THR A CA 1
ATOM 1389 C C . THR A 1 173 ? -29.970 22.675 35.332 1.00 43.91 173 THR A C 1
ATOM 1391 O O . THR A 1 173 ? -29.825 21.869 36.282 1.00 43.91 173 THR A O 1
#

Foldseek 3Di:
DDDDDDPDDDDVVVVVVVVVVVVVVVVVVVVVVVVVVVVVPLPFADDDDPVVLVVDDQQQAAPQPRHGEACWAAAPQQGRTHHPSSLVVLLVVQCPDDPDDDDDDDPNHSSHPSVLVVDQQGFDAQPDPVQRDTDGNVCNVVCLDPPGQQHWDADPPPRDTDGNVPDDDPPDD

pLDDT: mean 71.63, std 18.68, range [32.25, 95.44]

Organism: Acropora cervicornis (NCBI:txid6130)

Radius of gyration: 32.22 Å; chains: 1; bounding box: 88×47×104 Å

Sequence (173 aa):
MQRTYDNRQLPESRSKQFKARYMRLLADLKLLQRTKFLCHVNMPGYILAPIDRLKIDENSLCPKCERLLREAVQTIACGHRYCKSCVDIILRSSANVDGNRLLTVREEEYIGWAHDTVCEFLSLPCVHSDCGQLVTRVSLAQHLETECQYRMEKCEYCESSIVFAAMQVKSTT

Secondary structure (DSSP, 8-state):
--------PPPHHHHHHHHHHHHHHHHHHHHHHHHSSS------SBPPPHHHHTTS-GGGB-TTTSSB-SSEEE-TTT--EEEHHHHHHHHHHHTTSS--------TTTTTTHHHHTT-TT-EEE-SSTTT--EEETTTHHHIIIII-TT-EEE-TTT--EEEGGG-------

InterPro domains:
  IPR001293 Zinc finger, TRAF-type [PF02176] (115-168)
  IPR001293 Zinc finger, TRAF-type [PS50145] (114-168)
  IPR013083 Zinc finger, RING/FYVE/PHD-type [G3DSA:3.30.40.10] (55-102)
  IPR013083 Zinc finger, RING/FYVE/PHD-type [G3DSA:3.30.40.10] (114-173)
  IPR017907 Zinc finger, RING-type, conserved site [PS00518] (78-87)
  IPR018957 Zinc finger, C3HC4 RING-type [PF00097] (62-93)